Protein AF-A0A838YR84-F1 (afdb_monomer_lite)

Sequence (103 aa):
MLSKQNRTNGKSMNFSCRLAKDTFSIIEKEAELKNISINSLINSVLSRYVALDRHADDFELISLTKRAVKKIFSKMDDKTIEEIAEDVGGVVHKELVFSNLII

Structure (mmCIF, N/CA/C/O backbone):
data_AF-A0A838YR84-F1
#
_entry.id   AF-A0A838YR84-F1
#
loop_
_atom_site.group_PDB
_atom_site.id
_atom_site.type_symbol
_atom_site.label_atom_id
_atom_site.label_alt_id
_atom_site.label_comp_id
_atom_site.label_asym_id
_atom_site.label_entity_id
_atom_site.label_seq_id
_atom_site.pdbx_PDB_ins_code
_atom_site.Cartn_x
_atom_site.Cartn_y
_atom_site.Cartn_z
_atom_site.occupancy
_atom_site.B_iso_or_equiv
_atom_site.auth_seq_id
_atom_site.auth_comp_id
_atom_site.auth_asym_id
_atom_site.auth_atom_id
_atom_site.pdbx_PDB_model_num
ATOM 1 N N . MET A 1 1 ? 31.151 19.447 17.359 1.00 41.69 1 MET A N 1
ATOM 2 C CA . MET A 1 1 ? 30.083 18.619 17.960 1.00 41.69 1 MET A CA 1
ATOM 3 C C . MET A 1 1 ? 28.903 18.565 17.001 1.00 41.69 1 MET A C 1
ATOM 5 O O . MET A 1 1 ? 28.153 19.523 16.933 1.00 41.69 1 MET A O 1
ATOM 9 N N . LEU A 1 2 ? 28.764 17.471 16.253 1.00 38.09 2 LEU A N 1
ATOM 10 C CA . LEU A 1 2 ? 27.519 17.061 15.599 1.00 38.09 2 LEU A CA 1
ATOM 11 C C . LEU A 1 2 ? 27.460 15.539 15.754 1.00 38.09 2 LEU A C 1
ATOM 13 O O . LEU A 1 2 ? 28.219 14.811 15.122 1.00 38.09 2 LEU A O 1
ATOM 17 N N . SER A 1 3 ? 26.653 15.082 16.706 1.00 39.94 3 SER A N 1
ATOM 18 C CA . SER A 1 3 ? 26.338 13.674 16.928 1.00 39.94 3 SER A CA 1
ATOM 19 C C . SER A 1 3 ? 25.043 13.307 16.195 1.00 39.94 3 SER A C 1
ATOM 21 O O . SER A 1 3 ? 24.206 14.176 15.956 1.00 39.94 3 SER A O 1
ATOM 23 N N . LYS A 1 4 ? 24.875 11.995 15.951 1.00 39.06 4 LYS A N 1
ATOM 24 C CA . LYS A 1 4 ? 23.74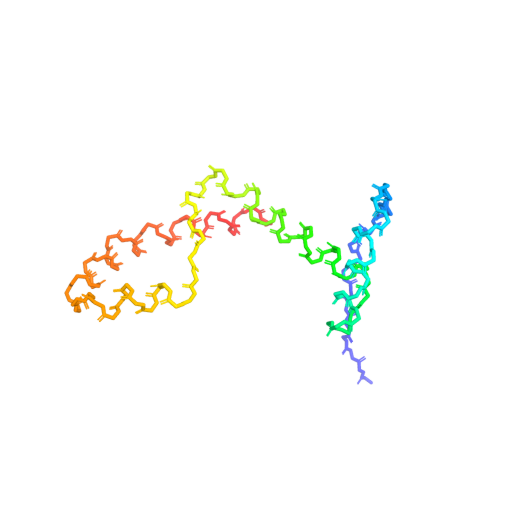5 11.264 15.325 1.00 39.06 4 LYS A CA 1
ATOM 25 C C . LYS A 1 4 ? 23.950 11.003 13.824 1.00 39.06 4 LYS A C 1
ATOM 27 O O . LYS A 1 4 ? 24.212 11.919 13.068 1.00 39.06 4 LYS A O 1
ATOM 32 N N . GLN A 1 5 ? 23.850 9.775 13.314 1.00 38.94 5 GLN A N 1
ATOM 33 C CA . GLN A 1 5 ? 23.062 8.623 13.763 1.00 38.94 5 GLN A CA 1
ATOM 34 C C . GLN A 1 5 ? 23.866 7.316 13.712 1.00 38.94 5 GLN A C 1
ATOM 36 O O . GLN A 1 5 ? 24.515 7.004 12.717 1.00 38.94 5 GLN A O 1
ATOM 41 N N . ASN A 1 6 ? 23.730 6.524 14.774 1.00 35.53 6 ASN A N 1
ATOM 42 C CA . ASN A 1 6 ? 24.078 5.109 14.810 1.00 35.53 6 ASN A CA 1
ATOM 43 C C . ASN A 1 6 ? 23.106 4.370 13.868 1.00 35.53 6 ASN A C 1
ATOM 45 O O . ASN A 1 6 ? 21.955 4.135 14.236 1.00 35.53 6 ASN A O 1
ATOM 49 N N . ARG A 1 7 ? 23.522 4.060 12.632 1.00 42.09 7 ARG A N 1
ATOM 50 C CA . ARG A 1 7 ? 22.792 3.096 11.797 1.00 42.09 7 ARG A CA 1
ATOM 51 C C . ARG A 1 7 ? 23.034 1.726 12.409 1.00 42.09 7 ARG A C 1
ATOM 53 O O . ARG A 1 7 ? 24.150 1.217 12.362 1.00 42.09 7 ARG A O 1
ATOM 60 N N . THR A 1 8 ? 22.007 1.149 13.014 1.00 42.59 8 THR A N 1
ATOM 61 C CA . THR A 1 8 ? 22.009 -0.267 13.363 1.00 42.59 8 THR A CA 1
ATOM 62 C C . THR A 1 8 ? 22.302 -1.052 12.086 1.00 42.59 8 THR A C 1
ATOM 64 O O . THR A 1 8 ? 21.581 -0.965 11.093 1.00 42.59 8 THR A O 1
ATOM 67 N N . ASN A 1 9 ? 23.438 -1.743 12.076 1.00 46.53 9 ASN A N 1
ATOM 68 C CA . ASN A 1 9 ? 23.945 -2.492 10.933 1.00 46.53 9 ASN A CA 1
ATOM 69 C C . ASN A 1 9 ? 23.130 -3.794 10.809 1.00 46.53 9 ASN A C 1
ATOM 71 O O . ASN A 1 9 ? 23.588 -4.875 11.174 1.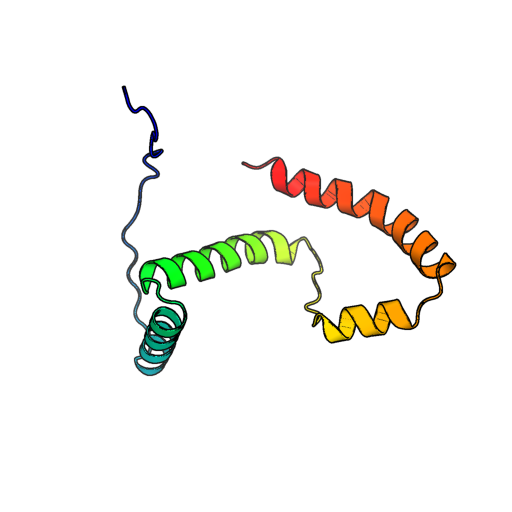00 46.53 9 ASN A O 1
ATOM 75 N N . GLY A 1 10 ? 21.865 -3.681 10.396 1.00 56.03 10 GLY A N 1
ATOM 76 C CA . GLY A 1 10 ? 21.050 -4.833 10.029 1.00 56.03 10 GLY A CA 1
ATOM 77 C C . GLY A 1 10 ? 21.723 -5.527 8.850 1.00 56.03 10 GLY A C 1
ATOM 78 O O . GLY A 1 10 ? 21.988 -4.885 7.837 1.00 56.03 10 GLY A O 1
ATOM 79 N N . LYS A 1 11 ? 22.068 -6.810 8.998 1.00 70.88 11 LYS A N 1
ATOM 80 C CA . LYS A 1 11 ? 22.759 -7.578 7.953 1.00 70.88 11 LYS A CA 1
ATOM 81 C C . LYS A 1 11 ? 21.888 -7.600 6.692 1.00 70.88 11 LYS A C 1
ATOM 83 O O . LYS A 1 11 ? 20.879 -8.298 6.660 1.00 70.88 11 LYS A O 1
ATOM 88 N N . SER A 1 12 ? 22.255 -6.830 5.670 1.00 80.12 12 SER A N 1
ATOM 89 C CA . SER A 1 12 ? 21.631 -6.929 4.354 1.00 80.12 12 SER A CA 1
ATOM 90 C C . SER A 1 12 ? 22.094 -8.214 3.665 1.00 80.12 12 SER A C 1
ATOM 92 O O . SER A 1 12 ? 23.249 -8.623 3.787 1.00 80.12 12 SER A O 1
ATOM 94 N N . MET A 1 13 ? 21.181 -8.867 2.950 1.00 87.25 13 MET A N 1
ATOM 95 C CA . MET A 1 13 ? 21.467 -10.042 2.129 1.00 87.25 13 MET A CA 1
ATOM 96 C C . MET A 1 13 ? 21.153 -9.710 0.672 1.00 87.25 13 MET A C 1
ATOM 98 O O . MET A 1 13 ? 20.158 -9.044 0.387 1.00 87.25 13 MET A O 1
ATOM 102 N N . ASN A 1 14 ? 21.990 -10.185 -0.250 1.00 89.44 14 ASN A N 1
ATOM 103 C CA . ASN A 1 14 ? 21.694 -10.095 -1.674 1.00 89.44 14 ASN A CA 1
ATOM 104 C C . ASN A 1 14 ? 20.661 -11.160 -2.045 1.00 89.44 14 ASN A C 1
ATOM 106 O O . ASN A 1 14 ? 20.890 -12.351 -1.849 1.00 89.44 14 ASN A O 1
ATOM 110 N N . PHE A 1 15 ? 19.545 -10.715 -2.611 1.00 85.38 15 PHE A N 1
ATOM 111 C CA . PHE A 1 15 ? 18.511 -11.568 -3.181 1.00 85.38 15 PHE A CA 1
ATOM 112 C C . PHE A 1 15 ? 18.469 -11.353 -4.694 1.00 85.38 15 PHE A C 1
ATOM 114 O O . PHE A 1 15 ? 18.606 -10.232 -5.182 1.00 85.38 15 PHE A O 1
ATOM 121 N N . SER A 1 16 ? 18.303 -12.428 -5.457 1.00 89.44 16 SER A N 1
ATOM 122 C CA . SER A 1 16 ? 18.193 -12.372 -6.913 1.00 89.44 16 SER A CA 1
ATOM 123 C C . SER A 1 16 ? 17.104 -13.328 -7.366 1.00 89.44 16 SER A C 1
ATOM 125 O O . SER A 1 16 ? 17.074 -14.484 -6.954 1.00 89.44 16 SER A O 1
ATOM 127 N N . CYS A 1 17 ? 16.213 -12.846 -8.226 1.00 89.25 17 CYS A N 1
ATOM 128 C CA . CYS A 1 17 ? 15.139 -13.640 -8.807 1.00 89.25 17 CYS A CA 1
ATOM 129 C C . CYS A 1 17 ? 15.025 -13.358 -10.307 1.00 89.25 17 CYS A C 1
ATOM 131 O O . CYS A 1 17 ? 15.471 -12.318 -10.795 1.00 89.25 17 CYS A O 1
ATOM 133 N N . ARG A 1 18 ? 14.445 -14.305 -11.048 1.00 94.69 18 ARG A N 1
ATOM 134 C CA . ARG A 1 18 ? 14.095 -14.111 -12.458 1.00 94.69 18 ARG A CA 1
ATOM 135 C C . ARG A 1 18 ? 12.677 -13.560 -12.537 1.00 94.69 18 ARG A C 1
ATOM 137 O O . ARG A 1 18 ? 11.783 -14.097 -11.892 1.00 94.69 18 ARG A O 1
ATOM 144 N N . LEU A 1 19 ? 12.482 -12.527 -13.349 1.00 93.31 19 LEU A N 1
ATOM 145 C CA . LEU A 1 19 ? 11.187 -11.894 -13.587 1.00 93.31 19 LEU A CA 1
ATOM 146 C C . LEU A 1 19 ? 10.908 -11.845 -15.087 1.00 93.31 19 LEU A C 1
ATOM 148 O O . LEU A 1 19 ? 11.836 -11.770 -15.896 1.00 93.31 19 LEU A O 1
ATOM 152 N N . ALA A 1 20 ? 9.628 -11.861 -15.455 1.00 97.38 20 ALA A N 1
ATOM 153 C CA . ALA A 1 20 ? 9.235 -11.533 -16.817 1.00 97.38 20 ALA A CA 1
ATOM 154 C C . ALA A 1 20 ? 9.634 -10.082 -17.125 1.00 97.38 20 ALA A C 1
ATOM 156 O O . ALA A 1 20 ? 9.513 -9.198 -16.271 1.00 97.38 20 ALA A O 1
ATOM 157 N N . LYS A 1 21 ? 10.104 -9.837 -18.352 1.00 96.12 21 LYS A N 1
ATOM 158 C CA . LYS A 1 21 ? 10.591 -8.517 -18.774 1.00 96.12 21 LYS A CA 1
ATOM 159 C C . LYS A 1 21 ? 9.529 -7.433 -18.583 1.00 96.12 21 LYS A C 1
ATOM 161 O O . LYS A 1 21 ? 9.830 -6.385 -18.024 1.00 96.12 21 LYS A O 1
ATOM 166 N N . ASP A 1 22 ? 8.289 -7.730 -18.958 1.00 97.31 22 ASP A N 1
ATOM 167 C CA . ASP A 1 22 ? 7.175 -6.784 -18.858 1.00 97.31 22 ASP A CA 1
ATOM 168 C C . ASP A 1 22 ? 6.881 -6.405 -17.401 1.00 97.31 22 ASP A C 1
ATOM 170 O O . ASP A 1 22 ? 6.651 -5.238 -17.088 1.00 97.31 22 ASP A O 1
ATOM 174 N N . THR A 1 23 ? 6.975 -7.370 -16.481 1.00 95.38 23 THR A N 1
ATOM 175 C CA . THR A 1 23 ? 6.847 -7.119 -15.041 1.00 95.38 23 THR A CA 1
ATOM 176 C C . THR A 1 23 ? 7.957 -6.202 -14.539 1.00 95.38 23 THR A C 1
ATOM 178 O O . THR A 1 23 ? 7.681 -5.260 -13.797 1.00 95.38 23 THR A O 1
ATOM 181 N N . PHE A 1 24 ? 9.204 -6.442 -14.955 1.00 95.81 24 PHE A N 1
ATOM 182 C CA . PHE A 1 24 ? 10.329 -5.594 -14.565 1.00 95.81 24 PHE A CA 1
ATOM 183 C C . PHE A 1 24 ? 10.152 -4.155 -15.065 1.00 95.81 24 PHE A C 1
ATOM 185 O O . PHE A 1 24 ? 10.326 -3.221 -14.288 1.00 95.81 24 PHE A O 1
ATOM 192 N N . SER A 1 25 ? 9.717 -3.968 -16.314 1.00 96.88 25 SER A N 1
ATOM 193 C CA . SER A 1 25 ? 9.462 -2.637 -16.881 1.00 96.88 25 SER A CA 1
ATOM 194 C C . SER A 1 25 ? 8.362 -1.867 -16.142 1.00 96.88 25 SER A C 1
ATOM 196 O O . SER A 1 25 ? 8.463 -0.652 -15.981 1.00 96.88 25 SER A O 1
ATOM 198 N N . ILE A 1 26 ? 7.323 -2.549 -15.648 1.00 97.06 26 ILE A N 1
ATOM 199 C CA . ILE A 1 26 ? 6.289 -1.916 -14.812 1.00 97.06 26 ILE A CA 1
ATOM 200 C C . ILE A 1 26 ? 6.884 -1.456 -13.474 1.00 97.06 26 ILE A C 1
ATOM 202 O O . ILE A 1 26 ? 6.632 -0.330 -13.049 1.00 97.06 26 ILE A O 1
ATOM 206 N N . ILE A 1 27 ? 7.687 -2.303 -12.822 1.00 96.19 27 ILE A N 1
ATOM 207 C CA . ILE A 1 27 ? 8.337 -1.980 -11.541 1.00 96.19 27 ILE A CA 1
ATOM 208 C C . ILE A 1 27 ? 9.286 -0.787 -11.697 1.00 96.19 27 ILE A C 1
ATOM 210 O O . ILE A 1 27 ? 9.287 0.109 -10.856 1.00 96.19 27 ILE A O 1
ATOM 214 N N . GLU A 1 28 ? 10.073 -0.766 -12.770 1.00 96.94 28 GLU A N 1
ATOM 215 C CA . GLU A 1 28 ? 10.992 0.327 -13.092 1.00 96.94 28 GLU A CA 1
ATOM 216 C C . GLU A 1 28 ? 10.241 1.653 -13.260 1.00 96.94 28 GLU A C 1
ATOM 218 O O . GLU A 1 28 ? 10.536 2.618 -12.554 1.00 96.94 28 GLU A O 1
ATOM 223 N N . LYS A 1 29 ? 9.184 1.670 -14.081 1.00 97.50 29 LYS A N 1
ATOM 224 C CA . LYS A 1 29 ? 8.342 2.857 -14.281 1.00 97.50 29 LYS A CA 1
ATOM 225 C C . LYS A 1 29 ? 7.703 3.352 -12.981 1.00 97.50 29 LYS A C 1
ATOM 227 O O . LYS A 1 29 ? 7.643 4.552 -12.733 1.00 97.50 29 LYS A O 1
ATOM 232 N N . GLU A 1 30 ? 7.220 2.449 -12.131 1.00 97.19 30 GLU A N 1
ATOM 233 C CA . GLU A 1 30 ? 6.651 2.815 -10.828 1.00 97.19 30 GLU A CA 1
ATOM 234 C C . GLU A 1 30 ? 7.699 3.406 -9.876 1.00 97.19 30 GLU A C 1
ATOM 236 O O . GLU A 1 30 ? 7.401 4.342 -9.130 1.00 97.19 30 GLU A O 1
ATOM 241 N N . ALA A 1 31 ? 8.926 2.883 -9.894 1.00 97.19 31 ALA A N 1
ATOM 242 C CA . ALA A 1 31 ? 10.028 3.411 -9.097 1.00 97.19 31 ALA A CA 1
ATOM 243 C C . ALA A 1 31 ? 10.400 4.835 -9.545 1.00 97.19 31 ALA A C 1
ATOM 245 O O . ALA A 1 31 ? 10.540 5.722 -8.699 1.00 97.19 31 ALA A O 1
ATOM 246 N N . GLU A 1 32 ? 10.452 5.075 -10.860 1.00 97.38 32 GLU A N 1
ATOM 247 C CA . GLU A 1 32 ? 10.647 6.404 -11.452 1.00 97.38 32 GLU A CA 1
ATOM 248 C C . GLU A 1 32 ? 9.529 7.377 -11.060 1.00 97.38 32 GLU A C 1
ATOM 250 O O . GLU A 1 32 ? 9.810 8.460 -10.547 1.00 97.38 32 GLU A O 1
ATOM 255 N N . LEU A 1 33 ? 8.259 6.979 -11.217 1.00 97.25 33 LEU A N 1
ATOM 256 C CA . LEU A 1 33 ? 7.095 7.799 -10.847 1.00 97.25 33 LEU A CA 1
ATOM 257 C C . LEU A 1 33 ? 7.106 8.200 -9.366 1.00 97.25 33 LEU A C 1
ATOM 259 O O . LEU A 1 33 ? 6.621 9.272 -9.003 1.00 97.25 33 LEU A O 1
ATOM 263 N N . LYS A 1 34 ? 7.651 7.339 -8.503 1.00 94.69 34 LYS A N 1
ATOM 264 C CA . LYS A 1 34 ? 7.768 7.562 -7.055 1.00 94.69 34 LYS A CA 1
ATOM 265 C C . LYS A 1 34 ? 9.088 8.225 -6.650 1.00 94.69 34 LYS A C 1
ATOM 267 O O . LYS A 1 34 ? 9.255 8.514 -5.467 1.00 94.69 34 LYS A O 1
ATOM 272 N N . ASN A 1 35 ? 10.000 8.468 -7.594 1.00 96.31 35 ASN A N 1
ATOM 273 C CA . ASN A 1 35 ? 11.347 8.991 -7.363 1.00 96.31 35 ASN A CA 1
ATOM 274 C C . ASN A 1 35 ? 12.133 8.194 -6.297 1.00 96.31 35 ASN A C 1
ATOM 276 O O . ASN A 1 35 ? 12.738 8.759 -5.383 1.00 96.31 35 ASN A O 1
ATOM 280 N N . ILE A 1 36 ? 12.083 6.862 -6.384 1.00 96.12 36 ILE A N 1
ATOM 281 C CA . ILE A 1 36 ? 12.805 5.935 -5.500 1.00 96.12 36 ILE A CA 1
ATOM 282 C C . ILE A 1 36 ? 13.559 4.885 -6.316 1.00 96.12 36 ILE A C 1
ATOM 284 O O . ILE A 1 36 ? 13.263 4.651 -7.481 1.00 96.12 36 ILE A O 1
ATOM 288 N N . SER A 1 37 ? 14.528 4.208 -5.695 1.00 96.25 37 SER A N 1
ATOM 289 C CA . SER A 1 37 ? 15.210 3.092 -6.358 1.00 96.25 37 SER A CA 1
ATOM 290 C C . SER A 1 37 ? 14.291 1.873 -6.503 1.00 96.25 37 SER A C 1
ATOM 292 O O . SER A 1 37 ? 13.431 1.634 -5.649 1.00 96.25 37 SER A O 1
ATOM 294 N N . ILE A 1 38 ? 14.539 1.042 -7.520 1.00 95.19 38 ILE A N 1
ATOM 295 C CA . ILE A 1 38 ? 13.870 -0.260 -7.692 1.00 95.19 38 ILE A CA 1
ATOM 296 C C . ILE A 1 38 ? 14.001 -1.108 -6.419 1.00 95.19 38 ILE A C 1
ATOM 298 O O . ILE A 1 38 ? 13.019 -1.668 -5.940 1.00 95.19 38 ILE A O 1
ATOM 302 N N . ASN A 1 39 ? 15.187 -1.133 -5.804 1.00 93.38 39 ASN A N 1
ATOM 303 C CA . ASN A 1 39 ? 15.420 -1.861 -4.554 1.00 93.38 39 ASN A CA 1
ATOM 304 C C . ASN A 1 39 ? 14.551 -1.334 -3.405 1.00 93.38 39 ASN A C 1
ATOM 306 O O . ASN A 1 39 ? 14.011 -2.116 -2.627 1.00 93.38 39 ASN A O 1
ATOM 310 N N . SER A 1 40 ? 14.394 -0.013 -3.290 1.00 93.38 40 SER A N 1
ATOM 311 C CA . SER A 1 40 ? 13.528 0.603 -2.279 1.00 93.38 40 SER A CA 1
ATOM 312 C C . SER A 1 40 ? 12.061 0.235 -2.500 1.00 93.38 40 SER A C 1
ATOM 314 O O . SER A 1 40 ? 11.358 -0.064 -1.535 1.00 93.38 40 SER A O 1
ATOM 316 N N . LEU A 1 41 ? 11.606 0.219 -3.758 1.00 94.94 41 LEU A N 1
ATOM 317 C CA . LEU A 1 41 ? 10.250 -0.192 -4.115 1.00 94.94 41 LEU A CA 1
ATOM 318 C C . LEU A 1 41 ? 10.014 -1.670 -3.780 1.00 94.94 41 LEU A C 1
ATOM 320 O O . LEU A 1 41 ? 9.057 -1.982 -3.074 1.00 94.94 41 LEU A O 1
ATOM 324 N N . ILE A 1 42 ? 10.910 -2.560 -4.216 1.00 93.12 42 ILE A N 1
ATOM 325 C CA . ILE A 1 42 ? 10.833 -4.004 -3.953 1.00 93.12 42 ILE A CA 1
ATOM 326 C C . ILE A 1 42 ? 10.821 -4.274 -2.448 1.00 93.12 42 ILE A C 1
ATOM 328 O O . ILE A 1 42 ? 9.934 -4.973 -1.969 1.00 93.12 42 ILE A O 1
ATOM 332 N N . ASN A 1 43 ? 11.734 -3.669 -1.683 1.00 90.94 43 ASN A N 1
ATOM 333 C CA . ASN A 1 43 ? 11.750 -3.819 -0.229 1.00 90.94 43 ASN A CA 1
ATOM 334 C C . ASN A 1 43 ? 10.454 -3.309 0.414 1.00 90.94 43 ASN A C 1
ATOM 336 O O . ASN A 1 43 ? 9.932 -3.956 1.311 1.00 90.94 43 ASN A O 1
ATOM 340 N N . SER A 1 44 ? 9.887 -2.189 -0.047 1.00 89.19 44 SER A N 1
ATOM 341 C CA . SER A 1 44 ? 8.611 -1.691 0.486 1.00 89.19 44 SER A CA 1
ATOM 342 C C . SER A 1 44 ? 7.448 -2.646 0.207 1.00 89.19 44 SER A C 1
ATOM 344 O O . SER A 1 44 ? 6.614 -2.866 1.086 1.00 89.19 44 SER A O 1
ATOM 346 N N . VAL A 1 45 ? 7.386 -3.213 -1.000 1.00 89.38 45 VAL A N 1
ATOM 347 C CA . VAL A 1 45 ? 6.349 -4.176 -1.388 1.00 89.38 45 VAL A CA 1
ATOM 348 C C . VAL A 1 45 ? 6.503 -5.472 -0.600 1.00 89.38 45 VAL A C 1
ATOM 350 O O . VAL A 1 45 ? 5.528 -5.922 -0.008 1.00 89.38 45 VAL A O 1
ATOM 353 N N . LEU A 1 46 ? 7.714 -6.027 -0.520 1.00 87.44 46 LEU A N 1
ATOM 354 C CA . LEU A 1 46 ? 7.985 -7.259 0.223 1.00 87.44 46 LEU A CA 1
ATOM 355 C C . LEU A 1 46 ? 7.759 -7.086 1.725 1.00 87.44 46 LEU A C 1
ATOM 357 O O . LEU A 1 46 ? 7.145 -7.949 2.336 1.00 87.44 46 LEU A O 1
ATOM 361 N N . SER A 1 47 ? 8.173 -5.967 2.323 1.00 83.19 47 SER A N 1
ATOM 362 C CA . SER A 1 47 ? 7.899 -5.696 3.740 1.00 83.19 47 SER A CA 1
ATOM 363 C C . SER A 1 47 ? 6.406 -5.571 4.014 1.00 83.19 47 SER A C 1
ATOM 365 O O . SER A 1 47 ? 5.933 -6.064 5.030 1.00 83.19 47 SER A O 1
ATOM 367 N N . ARG A 1 48 ? 5.648 -4.941 3.108 1.00 80.62 48 ARG A N 1
ATOM 368 C CA . ARG A 1 48 ? 4.188 -4.853 3.223 1.00 80.62 48 ARG A CA 1
ATOM 369 C C . ARG A 1 48 ? 3.533 -6.218 3.063 1.00 80.62 48 ARG A C 1
ATOM 371 O O . ARG A 1 48 ? 2.615 -6.518 3.809 1.00 80.62 48 ARG A O 1
ATOM 378 N N . TYR A 1 49 ? 4.014 -7.022 2.120 1.00 78.00 49 TYR A N 1
ATOM 379 C CA . TYR A 1 49 ? 3.565 -8.395 1.942 1.00 78.00 49 TYR A CA 1
ATOM 380 C C . TYR A 1 49 ? 3.845 -9.214 3.203 1.00 78.00 49 TYR A C 1
ATOM 382 O O . TYR A 1 49 ? 2.912 -9.727 3.779 1.00 78.00 49 TYR A O 1
ATOM 390 N N . VAL A 1 50 ? 5.069 -9.231 3.734 1.00 75.12 50 VAL A N 1
ATOM 391 C CA . VAL A 1 50 ? 5.387 -9.969 4.972 1.00 75.12 50 VAL A CA 1
ATOM 392 C C . VAL A 1 50 ? 4.586 -9.461 6.173 1.00 75.12 50 VAL A C 1
ATOM 394 O O . VAL A 1 50 ? 4.146 -10.269 6.983 1.00 75.12 50 VAL A O 1
ATOM 397 N N . ALA A 1 51 ? 4.388 -8.147 6.298 1.00 69.12 51 ALA A N 1
ATOM 398 C CA . ALA A 1 51 ? 3.616 -7.565 7.395 1.00 69.12 51 ALA A CA 1
ATOM 399 C C . ALA A 1 51 ? 2.117 -7.882 7.312 1.00 69.12 51 ALA A C 1
ATOM 401 O O . ALA A 1 51 ? 1.469 -7.979 8.346 1.00 69.12 51 ALA A O 1
ATOM 402 N N . LEU A 1 52 ? 1.558 -8.013 6.107 1.00 60.31 52 LEU A N 1
ATOM 403 C CA . LEU A 1 52 ? 0.153 -8.361 5.925 1.00 60.31 52 LEU A CA 1
ATOM 404 C C . LEU A 1 52 ? -0.038 -9.875 5.909 1.00 60.31 52 LEU A C 1
ATOM 406 O O . LEU A 1 52 ? -0.848 -10.360 6.666 1.00 60.31 52 LEU A O 1
ATOM 410 N N . ASP A 1 53 ? 0.736 -10.628 5.137 1.00 57.94 53 ASP A N 1
ATOM 411 C CA . ASP A 1 53 ? 0.549 -12.064 4.893 1.00 57.94 53 ASP A CA 1
ATOM 412 C C . ASP A 1 53 ? 0.937 -12.938 6.096 1.00 57.94 53 ASP A C 1
ATOM 414 O O . ASP A 1 53 ? 0.331 -13.975 6.323 1.00 57.94 53 ASP A O 1
ATOM 418 N N . ARG A 1 54 ? 1.886 -12.501 6.943 1.00 55.91 54 ARG A N 1
ATOM 419 C CA . ARG A 1 54 ? 2.183 -13.207 8.208 1.00 55.91 54 ARG A CA 1
ATOM 420 C C . ARG A 1 54 ? 1.033 -13.113 9.218 1.00 55.91 54 ARG A C 1
ATOM 422 O O . ARG A 1 54 ? 0.973 -13.928 10.128 1.00 55.91 54 ARG A O 1
ATOM 429 N N . HIS A 1 55 ? 0.167 -12.114 9.074 1.00 50.88 55 HIS A N 1
ATOM 430 C CA . HIS A 1 55 ? -0.941 -11.859 9.990 1.00 50.88 55 HIS A CA 1
ATOM 431 C C . HIS A 1 55 ? -2.313 -11.994 9.304 1.00 50.88 55 HIS A C 1
ATOM 433 O O . HIS A 1 55 ? -3.321 -12.048 9.983 1.00 50.88 55 HIS A O 1
ATOM 439 N N . ALA A 1 56 ? -2.402 -12.078 7.978 1.00 50.00 56 ALA A N 1
ATOM 440 C CA . ALA A 1 56 ? -3.676 -12.105 7.259 1.00 50.00 56 ALA A CA 1
ATOM 441 C C . ALA A 1 56 ? -4.414 -13.439 7.408 1.00 50.00 56 ALA A C 1
ATOM 443 O O . ALA A 1 56 ? -5.637 -13.445 7.339 1.00 50.00 56 ALA A O 1
ATOM 444 N N . ASP A 1 57 ? -3.701 -14.541 7.651 1.00 52.53 57 ASP A N 1
ATOM 445 C CA . ASP A 1 57 ? -4.349 -15.815 7.985 1.00 52.53 57 ASP A CA 1
ATOM 446 C C . ASP A 1 57 ? -4.976 -15.788 9.395 1.00 52.53 57 ASP A C 1
ATOM 448 O O . ASP A 1 57 ? -5.960 -16.483 9.636 1.00 52.53 57 ASP A O 1
ATOM 452 N N . ASP A 1 58 ? -4.458 -14.949 10.302 1.00 51.94 58 ASP A N 1
ATOM 453 C CA . ASP A 1 58 ? -4.984 -14.791 11.668 1.00 51.94 58 ASP A CA 1
ATOM 454 C C . ASP A 1 58 ? -6.040 -13.674 11.777 1.00 51.94 58 ASP A C 1
ATOM 456 O O . ASP A 1 58 ? -6.872 -13.684 12.683 1.00 51.94 58 ASP A O 1
ATOM 460 N N . PHE A 1 59 ? -6.015 -12.699 10.865 1.00 51.53 59 PHE A N 1
ATOM 461 C CA . PHE A 1 59 ? -6.912 -11.548 10.853 1.00 51.53 59 PHE A CA 1
ATOM 462 C C . PHE A 1 59 ? -7.782 -11.592 9.593 1.00 51.53 59 PHE A C 1
ATOM 464 O O . PHE A 1 59 ? -7.282 -11.327 8.502 1.00 51.53 59 PHE A O 1
ATOM 471 N N . GLU A 1 60 ? -9.086 -11.860 9.738 1.00 54.66 60 GLU A N 1
ATOM 472 C CA . GLU A 1 60 ? -10.109 -11.857 8.672 1.00 54.66 60 GLU A CA 1
ATOM 473 C C . GLU A 1 60 ? -10.283 -10.460 8.014 1.00 54.66 60 GLU A C 1
ATOM 475 O O . GLU A 1 60 ? -11.308 -9.785 8.127 1.00 54.66 60 GLU A O 1
ATOM 480 N N . LEU A 1 61 ? -9.246 -9.970 7.333 1.00 60.28 61 LEU A N 1
ATOM 481 C CA . LEU A 1 61 ? -9.155 -8.613 6.807 1.00 60.28 61 LEU A CA 1
ATOM 482 C C . LEU A 1 61 ? -9.896 -8.486 5.475 1.00 60.28 61 LEU A C 1
ATOM 484 O O . LEU A 1 61 ? -9.549 -9.110 4.473 1.00 60.28 61 LEU A O 1
ATOM 488 N N . ILE A 1 62 ? -10.860 -7.567 5.425 1.00 64.06 62 ILE A N 1
ATOM 489 C CA . ILE A 1 62 ? -11.560 -7.195 4.191 1.00 64.06 62 ILE A CA 1
ATOM 490 C C . ILE A 1 62 ? -10.976 -5.889 3.641 1.00 64.06 62 ILE A C 1
ATOM 492 O O . ILE A 1 62 ? -10.975 -4.847 4.298 1.00 64.06 62 ILE A O 1
ATOM 496 N N . SER A 1 63 ? -10.522 -5.915 2.386 1.00 62.34 63 SER A N 1
ATOM 497 C CA . SER A 1 63 ? -10.050 -4.713 1.689 1.00 62.34 63 SER A CA 1
ATOM 498 C C . SER A 1 63 ? -11.221 -3.829 1.243 1.00 62.34 63 SER A C 1
ATOM 500 O O . SER A 1 63 ? -11.956 -4.172 0.317 1.00 62.34 63 SER A O 1
ATOM 502 N N . LEU A 1 64 ? -11.372 -2.651 1.858 1.00 78.38 64 LEU A N 1
ATOM 503 C CA . LEU A 1 64 ? -12.402 -1.662 1.513 1.00 78.38 64 LEU A CA 1
ATOM 504 C C . LEU A 1 64 ? -11.786 -0.341 1.034 1.00 78.38 64 LEU A C 1
ATOM 506 O O . LEU A 1 64 ? -10.837 0.184 1.613 1.00 78.38 64 LEU A O 1
ATOM 510 N N . THR A 1 65 ? -12.363 0.259 -0.012 1.00 80.12 65 THR A N 1
ATOM 511 C CA . THR A 1 65 ? -11.942 1.601 -0.451 1.00 80.12 65 THR A CA 1
ATOM 512 C C . THR A 1 65 ? -12.387 2.667 0.553 1.00 80.12 65 THR A C 1
ATOM 514 O O . THR A 1 65 ? -13.471 2.578 1.131 1.00 80.12 65 THR A O 1
ATOM 517 N N . LYS A 1 66 ? -11.627 3.765 0.682 1.00 75.75 66 LYS A N 1
ATOM 518 C CA . LYS A 1 66 ? -12.011 4.916 1.529 1.00 75.75 66 LYS A CA 1
ATOM 519 C C . LYS A 1 66 ? -13.419 5.440 1.217 1.00 75.75 66 LYS A C 1
ATOM 521 O O . LYS A 1 66 ? -14.126 5.901 2.109 1.00 75.75 66 LYS A O 1
ATOM 526 N N . ARG A 1 67 ? -13.832 5.375 -0.054 1.00 81.44 67 ARG A N 1
ATOM 527 C CA . ARG A 1 67 ? -15.178 5.763 -0.495 1.00 81.44 67 ARG A CA 1
ATOM 528 C C . ARG A 1 67 ? -16.249 4.814 0.042 1.00 81.44 67 ARG A C 1
ATOM 530 O O . ARG A 1 67 ? -17.295 5.297 0.462 1.00 81.44 67 ARG A O 1
ATOM 537 N N . ALA A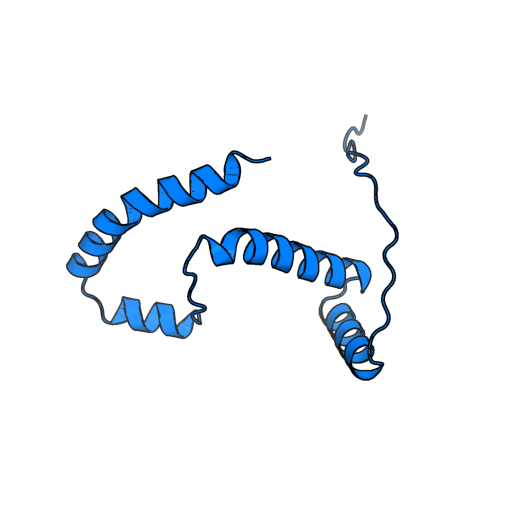 1 68 ? -15.992 3.506 0.025 1.00 78.56 68 ALA A N 1
ATOM 538 C CA . ALA A 1 68 ? -16.901 2.507 0.580 1.00 78.56 68 ALA A CA 1
ATOM 539 C C . ALA A 1 68 ? -17.073 2.714 2.089 1.00 78.56 68 ALA A C 1
ATOM 541 O O . ALA A 1 68 ? -18.198 2.889 2.542 1.00 78.56 68 ALA A O 1
ATOM 542 N N . VAL A 1 69 ? -15.962 2.840 2.822 1.00 84.06 69 VAL A N 1
ATOM 543 C CA . VAL A 1 69 ? -15.958 3.089 4.272 1.00 84.06 69 VAL A CA 1
ATOM 54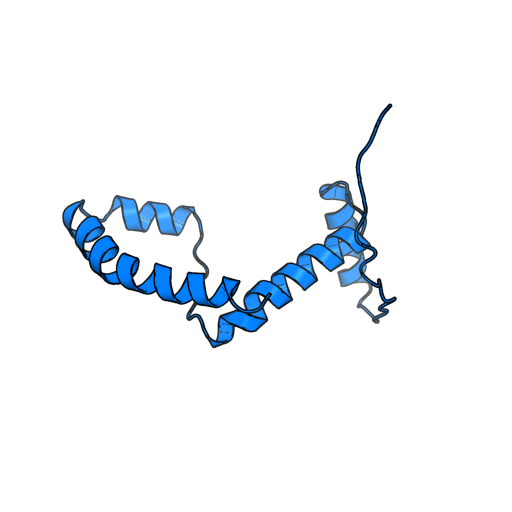4 C C . VAL A 1 69 ? -16.770 4.339 4.620 1.00 84.06 69 VAL A C 1
ATOM 546 O O . VAL A 1 69 ? -17.709 4.271 5.405 1.00 84.06 69 VAL A O 1
ATOM 549 N N . LYS A 1 70 ? -16.498 5.473 3.959 1.00 84.56 70 LYS A N 1
ATOM 550 C CA . LYS A 1 70 ? -17.261 6.714 4.176 1.00 84.56 70 LYS A CA 1
ATOM 551 C C . LYS A 1 70 ? -18.759 6.554 3.928 1.00 84.56 70 LYS A C 1
ATOM 553 O O . LYS A 1 70 ? -19.549 7.150 4.646 1.00 84.56 70 LYS A O 1
ATOM 558 N N . LYS A 1 71 ? -19.144 5.797 2.898 1.00 88.81 71 LYS A N 1
ATOM 559 C CA . LYS A 1 71 ? -20.550 5.618 2.516 1.00 88.81 71 LYS A CA 1
ATOM 560 C C . LYS A 1 71 ? -21.304 4.680 3.460 1.00 88.81 71 LYS A C 1
ATOM 562 O O . LYS A 1 71 ? -22.515 4.827 3.592 1.00 88.81 71 LYS A O 1
ATOM 567 N N . ILE A 1 72 ? -20.596 3.736 4.080 1.00 87.94 72 ILE A N 1
ATOM 568 C CA . ILE A 1 72 ? -21.124 2.887 5.151 1.00 87.94 72 ILE A CA 1
ATOM 569 C C . ILE A 1 72 ? -21.393 3.761 6.378 1.00 87.94 72 ILE A C 1
ATOM 571 O O . ILE A 1 72 ? -22.548 3.903 6.764 1.00 87.94 72 ILE A O 1
ATOM 575 N N . PHE A 1 73 ? -20.370 4.455 6.888 1.00 84.75 73 PHE A N 1
ATOM 576 C CA . PHE A 1 73 ? -20.515 5.313 8.070 1.00 84.75 73 PHE A CA 1
ATOM 577 C C . PHE A 1 73 ? -21.534 6.441 7.878 1.00 84.75 73 PHE A C 1
ATOM 579 O O . PHE A 1 73 ? -22.293 6.729 8.788 1.00 84.75 73 PHE A O 1
ATOM 586 N N . SER A 1 74 ? -21.636 7.040 6.685 1.00 86.06 74 SER A N 1
ATOM 587 C CA . SER A 1 74 ? -22.616 8.110 6.429 1.00 86.06 74 SER A CA 1
ATOM 588 C C . SER A 1 74 ? -24.082 7.658 6.461 1.00 86.06 74 SER A C 1
ATOM 590 O O . SER A 1 74 ? -24.970 8.492 6.320 1.00 86.06 74 SER A O 1
ATOM 592 N N . LYS A 1 75 ? -24.341 6.347 6.492 1.00 90.56 75 LYS A N 1
ATOM 593 C CA . LYS A 1 75 ? -25.688 5.763 6.530 1.00 90.56 75 LYS A CA 1
ATOM 594 C C . LYS A 1 75 ? -26.043 5.163 7.889 1.00 90.56 75 LYS A C 1
ATOM 596 O O . LYS A 1 75 ? -27.173 4.713 8.047 1.00 90.56 75 LYS A O 1
ATOM 601 N N . MET A 1 76 ? -25.087 5.113 8.808 1.00 90.81 76 MET A N 1
ATOM 602 C CA . MET A 1 76 ? -25.290 4.625 10.164 1.00 90.81 76 MET A CA 1
ATOM 603 C C . MET A 1 76 ? -25.690 5.802 11.050 1.00 90.81 76 MET A C 1
ATOM 605 O O . MET A 1 76 ? -25.216 6.918 10.842 1.00 90.81 76 MET A O 1
ATOM 609 N N . ASP A 1 77 ? -26.587 5.560 11.997 1.00 90.75 77 ASP A N 1
ATOM 610 C CA . ASP A 1 77 ? -26.874 6.511 13.064 1.00 90.75 77 ASP A CA 1
ATOM 611 C C . ASP A 1 77 ? -25.811 6.424 14.170 1.00 90.75 77 ASP A C 1
ATOM 613 O O . ASP A 1 77 ? -25.116 5.413 14.307 1.00 90.75 77 ASP A O 1
ATOM 617 N N . ASP A 1 78 ? -25.693 7.493 14.957 1.00 86.06 78 ASP A N 1
ATOM 618 C CA . ASP A 1 78 ? -24.662 7.624 15.991 1.00 86.06 78 ASP A CA 1
ATOM 619 C C . ASP A 1 78 ? -24.733 6.502 17.037 1.00 86.06 78 ASP A C 1
ATOM 621 O O . ASP A 1 78 ? -23.698 6.008 17.474 1.00 86.06 78 ASP A O 1
ATOM 625 N N . LYS A 1 79 ? -25.939 6.024 17.369 1.00 87.44 79 LYS A N 1
ATOM 626 C CA . LYS A 1 79 ? -26.131 4.944 18.343 1.00 87.44 79 LYS A CA 1
ATOM 627 C C . LYS A 1 79 ? -25.604 3.610 17.811 1.00 87.44 79 LYS A C 1
ATOM 629 O O . LYS A 1 79 ? -24.899 2.903 18.521 1.00 87.44 79 LYS A O 1
ATOM 634 N N . THR A 1 80 ? -25.880 3.291 16.548 1.00 85.94 80 THR A N 1
ATOM 635 C CA . THR A 1 80 ? -25.305 2.111 15.884 1.00 85.94 80 THR A CA 1
ATOM 636 C C . THR A 1 80 ? -23.773 2.186 15.843 1.00 85.94 80 THR A C 1
ATOM 638 O O . THR A 1 80 ? -23.092 1.174 15.996 1.00 85.94 80 THR A O 1
ATOM 641 N N . ILE A 1 81 ? -23.206 3.380 15.642 1.00 85.56 81 ILE A N 1
ATOM 642 C CA . ILE A 1 81 ? -21.749 3.581 15.649 1.00 85.56 81 ILE A CA 1
ATOM 643 C C . ILE A 1 81 ? -21.171 3.358 17.054 1.00 85.56 81 ILE A C 1
ATOM 645 O O . ILE A 1 81 ? -20.137 2.702 17.171 1.00 85.56 81 ILE A O 1
ATOM 649 N N . GLU A 1 82 ? -21.826 3.871 18.098 1.00 84.50 82 GLU A N 1
ATOM 650 C CA . GLU A 1 82 ? -21.433 3.672 19.499 1.00 84.50 82 GLU A CA 1
ATOM 651 C C . GLU A 1 82 ? -21.465 2.190 19.894 1.00 84.50 82 GLU A C 1
ATOM 653 O O . GLU A 1 82 ? -20.468 1.682 20.402 1.00 84.50 82 GLU A O 1
ATOM 658 N N . GLU A 1 83 ? -22.545 1.471 19.575 1.00 86.94 83 GLU A N 1
ATOM 659 C CA . GLU A 1 83 ? -22.685 0.038 19.877 1.00 86.94 83 GLU A CA 1
ATOM 660 C C . GLU A 1 83 ? -21.580 -0.798 19.208 1.00 86.94 83 GLU A C 1
ATOM 662 O O . GLU A 1 83 ? -20.955 -1.641 19.850 1.00 86.94 83 GLU A O 1
ATOM 667 N N . ILE A 1 84 ? -21.272 -0.524 17.934 1.00 82.94 84 ILE A N 1
ATOM 668 C CA . ILE A 1 84 ? -20.178 -1.201 17.219 1.00 82.94 84 ILE A CA 1
ATOM 669 C C . ILE A 1 84 ? -18.819 -0.841 17.830 1.00 82.94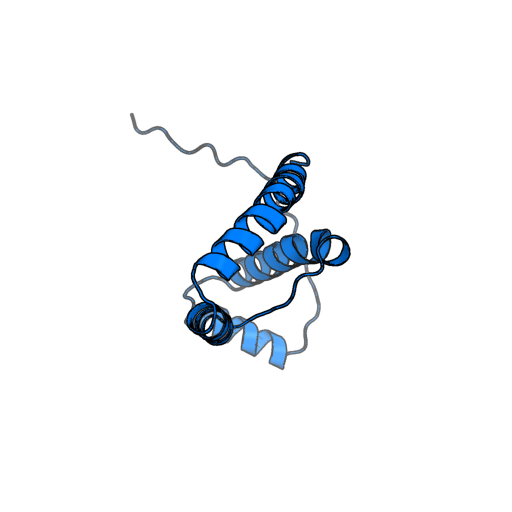 84 ILE A C 1
ATOM 671 O O . ILE A 1 84 ? -17.941 -1.697 17.931 1.00 82.94 84 ILE A O 1
ATOM 675 N N . ALA A 1 85 ? -18.609 0.419 18.218 1.00 80.38 85 ALA A N 1
ATOM 676 C CA . ALA A 1 85 ? -17.355 0.855 18.819 1.00 80.38 85 ALA A CA 1
ATOM 677 C C . ALA A 1 85 ? -17.122 0.222 20.199 1.00 80.38 85 ALA A C 1
ATOM 679 O O . ALA A 1 85 ? -15.980 -0.110 20.512 1.00 80.38 85 ALA A O 1
ATOM 680 N N . GLU A 1 86 ? -18.167 0.023 21.002 1.00 81.69 86 GLU A N 1
ATOM 681 C CA . GLU A 1 86 ? -18.077 -0.684 22.284 1.00 81.69 86 GLU A CA 1
ATOM 682 C C . GLU A 1 86 ? -17.803 -2.182 22.095 1.00 81.69 86 GLU A C 1
ATOM 684 O O . GLU A 1 86 ? -16.903 -2.722 22.744 1.00 81.69 86 GLU A O 1
ATOM 689 N N . ASP A 1 87 ? -18.512 -2.833 21.169 1.00 78.31 87 ASP A N 1
ATOM 690 C CA . ASP A 1 87 ? -18.384 -4.270 20.896 1.00 78.31 87 ASP A CA 1
ATOM 691 C C . ASP A 1 87 ? -17.014 -4.619 20.287 1.00 78.31 87 ASP A C 1
ATOM 693 O O . ASP A 1 87 ? -16.290 -5.499 20.757 1.00 78.31 87 ASP A O 1
ATOM 697 N N . VAL A 1 88 ? -16.591 -3.857 19.276 1.00 73.44 88 VAL A N 1
ATOM 698 C CA . VAL A 1 88 ? -15.349 -4.108 18.531 1.00 73.44 88 VAL A CA 1
ATOM 699 C C . VAL A 1 88 ? -14.137 -3.459 19.205 1.00 73.44 88 VAL A C 1
ATOM 701 O O . VAL A 1 88 ? -13.036 -4.016 19.189 1.00 73.44 88 VAL A O 1
ATOM 704 N N . GLY A 1 89 ? -14.300 -2.292 19.834 1.00 60.94 89 GLY A N 1
ATOM 705 C CA . GLY A 1 89 ? -13.201 -1.530 20.436 1.00 60.94 89 GLY A CA 1
ATOM 706 C C . GLY A 1 89 ? -12.496 -2.262 21.581 1.00 60.94 89 GLY A C 1
ATOM 707 O O . GLY A 1 89 ? -11.280 -2.121 21.736 1.00 60.94 89 GLY A O 1
ATOM 708 N N . GLY A 1 90 ? -13.217 -3.102 22.332 1.00 57.53 90 GLY A N 1
ATOM 709 C CA . GLY A 1 90 ? -12.638 -3.968 23.366 1.00 57.53 90 GLY A CA 1
ATOM 710 C C . GLY A 1 90 ? -11.810 -5.142 22.817 1.00 57.53 90 GLY A C 1
ATOM 711 O O . GLY A 1 90 ? -10.897 -5.623 23.494 1.00 57.53 90 GLY A O 1
ATOM 712 N N . VAL A 1 91 ? -12.094 -5.582 21.588 1.00 55.94 91 VAL A N 1
ATOM 713 C CA . VAL A 1 91 ? -11.461 -6.739 20.931 1.00 55.94 91 VAL A CA 1
ATOM 714 C C . VAL A 1 91 ? -10.234 -6.310 20.121 1.00 55.94 91 VAL A C 1
ATOM 716 O O . VAL A 1 91 ? -9.151 -6.873 20.292 1.00 55.94 91 VAL A O 1
ATOM 719 N N . VAL A 1 92 ? -10.346 -5.223 19.351 1.00 52.62 92 VAL A N 1
ATOM 720 C CA . VAL A 1 92 ? -9.276 -4.717 18.469 1.00 52.62 92 VAL A CA 1
ATOM 721 C C . VAL A 1 92 ? -8.017 -4.313 19.242 1.00 52.62 92 VAL A C 1
ATOM 723 O O . VAL A 1 92 ? -6.901 -4.490 18.752 1.00 52.62 92 VAL A O 1
ATOM 726 N N . HIS A 1 93 ? -8.155 -3.811 20.475 1.00 47.66 93 HIS A N 1
ATOM 727 C CA . HIS A 1 93 ? -6.995 -3.504 21.318 1.00 47.66 93 HIS A CA 1
ATOM 728 C C . HIS A 1 93 ? -6.214 -4.758 21.728 1.00 47.66 93 HIS A C 1
ATOM 730 O O . HIS A 1 93 ? -4.990 -4.708 21.763 1.00 47.66 93 HIS A O 1
ATOM 736 N N . LYS A 1 94 ? -6.871 -5.891 22.002 1.00 45.12 94 LYS A N 1
ATOM 737 C CA . LYS A 1 94 ? -6.156 -7.133 22.331 1.00 45.12 94 LYS A CA 1
ATOM 738 C C . LYS A 1 94 ? -5.409 -7.668 21.117 1.00 45.12 94 LYS A C 1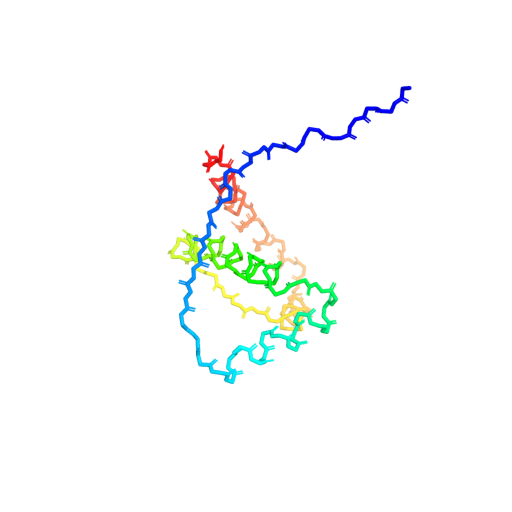
ATOM 740 O O . LYS A 1 94 ? -4.221 -7.951 21.226 1.00 45.12 94 LYS A O 1
ATOM 745 N N . GLU A 1 95 ? -6.065 -7.740 19.967 1.00 46.59 95 GLU A N 1
ATOM 746 C CA . GLU A 1 95 ? -5.473 -8.316 18.757 1.00 46.59 95 GLU A CA 1
ATOM 747 C C . GLU A 1 95 ? -4.287 -7.487 18.232 1.00 46.59 95 GLU A C 1
ATOM 749 O O . GLU A 1 95 ? -3.227 -8.037 17.926 1.00 46.59 95 GLU A O 1
ATOM 754 N N . LEU A 1 96 ? -4.389 -6.152 18.230 1.00 45.81 96 LEU A N 1
ATOM 755 C CA . LEU A 1 96 ? -3.279 -5.277 17.823 1.00 45.81 96 LEU A CA 1
ATOM 756 C C . LEU A 1 96 ? -2.130 -5.231 18.846 1.00 45.81 96 LEU A C 1
ATOM 758 O O . LEU A 1 96 ? -0.976 -5.030 18.463 1.00 45.81 96 LEU A O 1
ATOM 762 N N . VAL A 1 97 ? -2.406 -5.425 20.140 1.00 45.31 97 VAL A N 1
ATOM 763 C CA . VAL A 1 97 ? -1.359 -5.501 21.175 1.00 45.31 97 VAL A CA 1
ATOM 764 C C . VAL A 1 97 ? -0.532 -6.784 21.034 1.00 45.31 97 VAL A C 1
ATOM 766 O O . VAL A 1 97 ? 0.685 -6.728 21.215 1.00 45.31 97 VAL A O 1
ATOM 769 N N . PHE A 1 98 ? -1.125 -7.908 20.614 1.00 43.44 98 PHE A N 1
ATOM 770 C CA . PHE A 1 98 ? -0.365 -9.131 20.312 1.00 43.44 98 PHE A CA 1
ATOM 771 C C . PHE A 1 98 ? 0.562 -8.980 19.096 1.00 43.44 98 PHE A C 1
ATOM 773 O O . PHE A 1 98 ? 1.649 -9.557 19.091 1.00 43.44 98 PHE A O 1
ATOM 780 N N . SER A 1 99 ? 0.214 -8.132 18.121 1.00 37.34 99 SER A N 1
ATOM 781 C CA . SER A 1 99 ? 1.090 -7.832 16.977 1.00 37.34 99 SER A CA 1
ATOM 782 C C . SER A 1 99 ? 2.391 -7.111 17.372 1.00 37.34 99 SER A C 1
ATOM 784 O O . SER A 1 99 ? 3.361 -7.172 16.620 1.00 37.34 99 SER A O 1
ATOM 786 N N . ASN A 1 100 ? 2.435 -6.451 18.536 1.00 36.09 100 ASN A N 1
ATOM 787 C CA . ASN A 1 100 ? 3.612 -5.725 19.034 1.00 36.09 100 ASN A CA 1
ATOM 788 C C . ASN A 1 100 ? 4.410 -6.491 20.109 1.00 36.09 100 ASN A C 1
ATOM 790 O O . ASN A 1 100 ? 5.392 -5.952 20.616 1.00 36.09 100 ASN A O 1
ATOM 794 N N . LEU A 1 101 ? 4.017 -7.721 20.472 1.00 30.94 101 LEU A N 1
ATOM 795 C CA . LEU A 1 101 ? 4.700 -8.521 21.505 1.00 30.94 101 LEU A CA 1
ATOM 796 C C . LEU A 1 101 ? 5.722 -9.528 20.930 1.00 30.94 101 LEU A C 1
ATOM 798 O O . LEU A 1 101 ? 6.402 -10.211 21.690 1.00 30.94 101 LEU A O 1
ATOM 802 N N . ILE A 1 102 ? 5.866 -9.611 19.601 1.00 37.56 102 ILE A N 1
ATOM 803 C CA . ILE A 1 102 ? 6.827 -10.503 18.919 1.00 37.56 102 ILE A CA 1
ATOM 804 C C . ILE A 1 102 ? 7.810 -9.688 18.055 1.00 37.56 102 ILE A C 1
ATOM 806 O O . ILE A 1 102 ? 8.028 -9.983 16.878 1.00 37.56 102 ILE A O 1
ATOM 810 N N . ILE A 1 103 ? 8.393 -8.635 18.635 1.00 36.84 103 ILE A N 1
ATOM 811 C CA . ILE A 1 103 ? 9.581 -7.946 18.100 1.00 36.84 103 ILE A CA 1
ATOM 812 C C . ILE A 1 103 ? 10.630 -7.849 19.202 1.00 36.84 103 ILE A C 1
ATOM 814 O O . ILE A 1 103 ? 10.263 -7.426 20.320 1.00 36.84 103 ILE A O 1
#

Radius of gyration: 20.53 Å; chains: 1; bounding box: 57×34×42 Å

Foldseek 3Di:
DDDDDDDPCDPDDDDDDDDDPVVVVVLVVVCVVVVHDSVVSVCVVVVVCCLCVVCCVVDVDDDDDPVRVVVVVVPDDPVNVVVCCVVVVVVVVVSVVVSVPPD

Secondary structure (DSSP, 8-state):
--------------------HHHHHHHHHHHHHTTS-HHHHHHHHHHHHHHHHHHHTTS------HHHHHHHHTTS-HHHHHHHHHHHHHHHHHHHHHTTS--

pLDDT: mean 73.79, std 20.94, range [30.94, 97.5]